Protein AF-A0A2E1DLG4-F1 (afdb_monomer_lite)

Sequence (84 aa):
MRKCNLDLAPEAPWRCPENCSSYERRTVDVNWSHGTLITPATPEEPVGLGEDESIAHLLESVEGIVNAAAPQMQAEVEAERKKK

pLDDT: mean 80.55, std 15.98, range [52.44, 98.5]

Foldseek 3Di:
DQADPPQPDPPPGRDDDPPDPPGDDPPDPVPDDDDDPDDPPDDDDDDDPDPDCPVVVVVVVVVVVCVVCVVVVVVVVVVVVVVD

Structure (mmCIF, N/CA/C/O backbone):
data_AF-A0A2E1DLG4-F1
#
_entry.id   AF-A0A2E1DLG4-F1
#
loop_
_atom_site.group_PDB
_atom_site.id
_atom_site.type_symbol
_atom_site.label_atom_id
_atom_site.label_alt_id
_atom_site.label_comp_id
_atom_site.label_asym_id
_atom_site.label_entity_id
_atom_site.label_seq_id
_atom_site.pdbx_PDB_ins_code
_atom_site.Cartn_x
_atom_site.Cartn_y
_atom_site.Cartn_z
_atom_site.occupancy
_atom_site.B_iso_or_equiv
_atom_site.auth_seq_id
_atom_site.auth_comp_id
_atom_site.auth_asym_id
_atom_site.auth_atom_id
_atom_site.pdbx_PDB_model_num
ATOM 1 N N . MET A 1 1 ? 41.174 5.372 -8.867 1.00 56.97 1 MET A N 1
ATOM 2 C CA . MET A 1 1 ? 40.584 6.307 -7.876 1.00 56.97 1 MET A CA 1
ATOM 3 C C . MET A 1 1 ? 41.150 5.982 -6.489 1.00 56.97 1 MET A C 1
ATOM 5 O O . MET A 1 1 ? 41.242 4.803 -6.181 1.00 56.97 1 MET A O 1
ATOM 9 N N . ARG A 1 2 ? 41.572 6.960 -5.664 1.00 59.44 2 ARG A N 1
ATOM 10 C CA . ARG A 1 2 ? 42.027 6.711 -4.271 1.00 59.44 2 ARG A CA 1
ATOM 11 C C . ARG A 1 2 ? 40.809 6.698 -3.328 1.00 59.44 2 ARG A C 1
ATOM 13 O O . ARG A 1 2 ? 40.477 7.739 -2.763 1.00 59.44 2 ARG A O 1
ATOM 20 N N . LYS A 1 3 ? 40.098 5.568 -3.218 1.00 56.09 3 LYS A N 1
ATOM 21 C CA . LYS A 1 3 ? 38.964 5.428 -2.280 1.00 56.09 3 LYS A CA 1
ATOM 22 C C . LYS A 1 3 ? 39.454 5.046 -0.876 1.00 56.09 3 LYS A C 1
ATOM 24 O O . LYS A 1 3 ? 40.264 4.133 -0.745 1.00 56.09 3 LYS A O 1
ATOM 29 N N . CYS A 1 4 ? 38.946 5.733 0.149 1.00 61.56 4 CYS A N 1
ATOM 30 C CA . CYS A 1 4 ? 39.140 5.377 1.558 1.00 61.56 4 CYS A CA 1
ATOM 31 C C . CYS A 1 4 ? 38.140 4.276 1.939 1.00 61.56 4 CYS A C 1
ATOM 33 O O . CYS A 1 4 ? 36.966 4.419 1.618 1.00 61.56 4 CYS A O 1
ATOM 35 N N . ASN A 1 5 ? 38.571 3.202 2.611 1.00 55.66 5 ASN A N 1
ATOM 36 C CA . ASN A 1 5 ? 37.654 2.178 3.150 1.00 55.66 5 ASN A CA 1
ATOM 37 C C . ASN A 1 5 ? 37.237 2.439 4.607 1.00 55.66 5 ASN A C 1
ATOM 39 O O . ASN A 1 5 ? 36.386 1.722 5.113 1.00 55.66 5 ASN A O 1
ATOM 43 N N . LEU A 1 6 ? 37.871 3.393 5.297 1.00 55.81 6 LEU A N 1
ATOM 44 C CA . LEU A 1 6 ? 37.832 3.486 6.762 1.00 55.81 6 LEU A CA 1
ATOM 45 C C . LEU A 1 6 ? 37.046 4.691 7.309 1.00 55.81 6 LEU A C 1
ATOM 47 O O . LEU A 1 6 ? 37.101 4.922 8.506 1.00 55.81 6 LEU A O 1
ATOM 51 N N . ASP A 1 7 ? 36.357 5.479 6.474 1.00 54.88 7 ASP A N 1
ATOM 52 C CA . ASP A 1 7 ? 35.651 6.710 6.899 1.00 54.88 7 ASP A CA 1
ATOM 53 C C . ASP A 1 7 ? 36.513 7.702 7.718 1.00 54.88 7 ASP A C 1
ATOM 55 O O . ASP A 1 7 ? 36.011 8.548 8.448 1.00 54.88 7 ASP A O 1
ATOM 59 N N . LEU A 1 8 ? 37.842 7.641 7.572 1.00 57.31 8 LEU A N 1
ATOM 60 C CA . LEU A 1 8 ? 38.796 8.489 8.306 1.00 57.31 8 LEU A CA 1
ATOM 61 C C . LEU A 1 8 ? 39.114 9.814 7.593 1.00 57.31 8 LEU A C 1
ATOM 63 O O . LEU A 1 8 ? 39.950 10.586 8.062 1.00 57.31 8 LEU A O 1
ATOM 67 N N . ALA A 1 9 ? 38.515 10.064 6.429 1.00 57.03 9 ALA A N 1
ATOM 68 C CA . ALA A 1 9 ? 38.717 11.306 5.694 1.00 57.03 9 ALA A CA 1
ATOM 69 C C . ALA A 1 9 ? 37.682 12.361 6.131 1.00 57.03 9 ALA A C 1
ATOM 71 O O . ALA A 1 9 ? 36.515 12.007 6.287 1.00 57.03 9 ALA A O 1
ATOM 72 N N . PRO A 1 10 ? 38.055 13.653 6.241 1.00 60.72 10 PRO A N 1
ATOM 73 C CA . PRO A 1 10 ? 37.123 14.726 6.615 1.00 60.72 10 PRO A CA 1
ATOM 74 C C . PRO A 1 10 ? 35.893 14.838 5.699 1.00 60.72 10 PRO A C 1
ATOM 76 O O . PRO A 1 10 ? 34.853 15.323 6.122 1.00 60.72 10 PRO A O 1
ATOM 79 N N . GLU A 1 11 ? 36.017 14.370 4.452 1.00 56.81 11 GLU A N 1
ATOM 80 C CA . GLU A 1 11 ? 34.986 14.424 3.403 1.00 56.81 11 GLU A CA 1
ATOM 81 C C . GLU A 1 11 ? 34.600 13.014 2.919 1.00 56.81 11 GLU A C 1
ATOM 83 O O . GLU A 1 11 ? 34.290 12.785 1.743 1.00 56.81 11 GLU A O 1
ATOM 88 N N . ALA A 1 12 ? 34.705 12.024 3.815 1.00 52.44 12 ALA A N 1
ATOM 89 C CA . ALA A 1 12 ? 34.278 10.656 3.543 1.00 52.44 12 ALA A CA 1
ATOM 90 C C . ALA A 1 12 ? 32.826 10.643 3.014 1.00 52.44 12 ALA A C 1
ATOM 92 O O . ALA A 1 12 ? 31.995 11.413 3.501 1.00 52.44 12 ALA A O 1
ATOM 93 N N . PRO A 1 13 ? 32.507 9.816 1.993 1.00 54.03 13 PRO A N 1
ATOM 94 C CA . PRO A 1 13 ? 33.205 8.577 1.614 1.00 54.03 13 PRO A CA 1
ATOM 95 C C . PRO A 1 13 ? 34.048 8.636 0.317 1.00 54.03 13 PRO A C 1
ATOM 97 O O . PRO A 1 13 ? 34.503 7.596 -0.170 1.00 54.03 13 PRO A O 1
ATOM 100 N N . TRP A 1 14 ? 34.255 9.807 -0.306 1.00 58.09 14 TRP A N 1
ATOM 101 C CA . TRP A 1 14 ? 34.652 9.836 -1.729 1.00 58.09 14 TRP A CA 1
ATOM 102 C C . TRP A 1 14 ? 36.139 10.088 -2.040 1.00 58.09 14 TRP A C 1
ATOM 104 O O . TRP A 1 14 ? 36.555 9.741 -3.151 1.00 58.09 14 TRP A O 1
ATOM 114 N N . ARG A 1 15 ? 36.975 10.617 -1.125 1.00 62.47 15 ARG A N 1
ATOM 115 C CA . ARG A 1 15 ? 38.424 10.831 -1.384 1.00 62.47 15 ARG A CA 1
ATOM 116 C C . ARG A 1 15 ? 39.321 10.689 -0.145 1.00 62.47 15 ARG A C 1
ATOM 118 O O . ARG A 1 15 ? 39.029 11.242 0.906 1.00 62.47 15 ARG A O 1
ATOM 125 N N . CYS A 1 16 ? 40.453 9.992 -0.298 1.00 65.62 16 CYS A N 1
ATOM 126 C CA . CYS A 1 16 ? 41.558 9.992 0.676 1.00 65.62 16 CYS A CA 1
ATOM 127 C C . CYS A 1 16 ? 42.446 11.251 0.542 1.00 65.62 16 CYS A C 1
ATOM 129 O O . CYS A 1 16 ? 42.766 11.621 -0.592 1.00 65.62 16 CYS A O 1
ATOM 131 N N . PRO A 1 17 ? 42.948 11.826 1.655 1.00 72.06 17 PRO A N 1
ATOM 132 C CA . PRO A 1 17 ? 44.023 12.824 1.647 1.00 72.06 17 PRO A CA 1
ATOM 133 C C . PRO A 1 17 ? 45.327 12.297 1.027 1.00 72.06 17 PRO A C 1
ATOM 135 O O . PRO A 1 17 ? 45.581 11.089 1.025 1.00 72.06 17 PRO A O 1
ATOM 138 N N . GLU A 1 18 ? 46.186 13.202 0.546 1.00 73.75 18 GLU A N 1
ATOM 139 C CA . GLU A 1 18 ? 47.427 12.852 -0.166 1.00 73.75 18 GLU A CA 1
ATOM 140 C C . GLU A 1 18 ? 48.393 12.001 0.681 1.00 73.75 18 GLU A C 1
ATOM 142 O O . GLU A 1 18 ? 48.953 11.027 0.166 1.00 73.75 18 GLU A O 1
ATOM 147 N N . ASN A 1 19 ? 48.460 12.292 1.989 1.00 74.62 19 ASN A N 1
ATOM 148 C CA . ASN A 1 19 ? 49.320 11.656 2.997 1.00 74.62 19 ASN A CA 1
ATOM 149 C C . ASN A 1 19 ? 48.535 10.798 4.009 1.00 74.62 19 ASN A C 1
ATOM 151 O O . ASN A 1 19 ? 48.787 10.836 5.212 1.00 74.62 19 ASN A O 1
ATOM 155 N N . CYS A 1 20 ? 47.533 10.053 3.549 1.00 73.44 20 CYS A N 1
ATOM 156 C CA . CYS A 1 20 ? 46.759 9.166 4.416 1.00 73.44 20 CYS A CA 1
ATOM 157 C C . CYS A 1 20 ? 47.579 7.915 4.792 1.00 73.44 20 CYS A C 1
ATOM 159 O O . CYS A 1 20 ? 47.912 7.110 3.924 1.00 73.44 20 CYS A O 1
ATOM 161 N N . SER A 1 21 ? 47.896 7.745 6.080 1.00 73.75 21 SER A N 1
ATOM 162 C CA . SER A 1 21 ? 48.699 6.620 6.593 1.00 73.75 21 SER A CA 1
ATOM 163 C C . SER A 1 21 ? 48.015 5.258 6.449 1.00 73.75 21 SER A C 1
ATOM 165 O O . SER A 1 21 ? 48.692 4.243 6.334 1.00 73.75 21 SER A O 1
ATOM 167 N N . SER A 1 22 ? 46.683 5.234 6.411 1.00 69.88 22 SER A N 1
ATOM 168 C CA . SER A 1 22 ? 45.866 4.037 6.190 1.00 69.88 22 SER A CA 1
ATOM 169 C C . SER A 1 22 ? 45.511 3.808 4.714 1.00 69.88 22 SER A C 1
ATOM 171 O O . SER A 1 22 ? 44.642 2.994 4.401 1.00 69.88 22 SER A O 1
ATOM 173 N N . TYR A 1 23 ? 46.144 4.533 3.783 1.00 69.81 23 TYR A N 1
ATOM 174 C CA . TYR A 1 23 ? 45.885 4.365 2.357 1.00 69.81 23 TYR A CA 1
ATOM 175 C C . TYR A 1 23 ? 46.438 3.034 1.838 1.00 69.81 23 TYR A C 1
ATOM 177 O O . TYR A 1 23 ? 47.647 2.857 1.695 1.00 69.81 23 TYR A O 1
ATOM 185 N N . GLU A 1 24 ? 45.538 2.145 1.430 1.00 69.38 24 GLU A N 1
ATOM 186 C CA . GLU A 1 24 ? 45.874 0.937 0.681 1.00 69.38 24 GLU A CA 1
ATOM 187 C C . GLU A 1 24 ? 45.523 1.112 -0.802 1.00 69.38 24 GLU A C 1
ATOM 189 O O . GLU A 1 24 ? 44.392 1.442 -1.175 1.00 69.38 24 GLU A O 1
ATOM 194 N N . ARG A 1 25 ? 46.503 0.892 -1.686 1.00 65.75 25 ARG A N 1
ATOM 195 C CA . ARG A 1 25 ? 46.297 0.983 -3.136 1.00 65.75 25 ARG A CA 1
ATOM 196 C C . ARG A 1 25 ? 45.503 -0.235 -3.615 1.00 65.75 25 ARG A C 1
ATOM 198 O O . ARG A 1 25 ? 46.066 -1.316 -3.756 1.00 65.75 25 ARG A O 1
ATOM 205 N N . ARG A 1 26 ? 44.224 -0.048 -3.951 1.00 63.56 26 ARG A N 1
ATOM 206 C CA . ARG A 1 26 ? 43.454 -1.047 -4.709 1.00 63.56 26 ARG A CA 1
ATOM 207 C C . ARG A 1 26 ? 43.935 -1.055 -6.158 1.00 63.56 26 ARG A C 1
ATOM 209 O O . ARG A 1 26 ? 43.795 -0.062 -6.866 1.00 63.56 26 ARG A O 1
ATOM 216 N N . THR A 1 27 ? 44.588 -2.142 -6.559 1.00 60.19 27 THR A N 1
ATOM 217 C CA . THR A 1 27 ? 45.262 -2.273 -7.860 1.00 60.19 27 THR A CA 1
ATOM 218 C C . THR A 1 27 ? 44.299 -2.554 -9.005 1.00 60.19 27 THR A C 1
ATOM 220 O O . THR A 1 27 ? 44.613 -2.213 -10.139 1.00 60.19 27 THR A O 1
ATOM 223 N N . VAL A 1 28 ? 43.132 -3.125 -8.717 1.00 60.41 28 VAL A N 1
ATOM 224 C CA . VAL A 1 28 ? 42.107 -3.489 -9.697 1.00 60.41 28 VAL A CA 1
ATOM 225 C C . VAL A 1 28 ? 40.768 -3.645 -8.974 1.00 60.41 28 VAL A C 1
ATOM 227 O O . VAL A 1 28 ? 40.718 -4.190 -7.870 1.00 60.41 28 VAL A O 1
ATOM 230 N N . ASP A 1 29 ? 39.681 -3.191 -9.592 1.00 63.34 29 ASP A N 1
ATOM 231 C CA . ASP A 1 29 ? 38.309 -3.353 -9.091 1.00 63.34 29 ASP A CA 1
ATOM 232 C C . ASP A 1 29 ? 37.813 -4.806 -9.295 1.00 63.34 29 ASP A C 1
ATOM 234 O O . ASP A 1 29 ? 36.735 -5.053 -9.824 1.00 63.34 29 ASP A O 1
ATOM 238 N N . VAL A 1 30 ? 38.616 -5.800 -8.886 1.00 60.41 30 VAL A N 1
ATOM 239 C CA . VAL A 1 30 ? 38.408 -7.248 -9.145 1.00 60.41 30 VAL A CA 1
ATOM 240 C C . VAL A 1 30 ? 37.133 -7.823 -8.547 1.00 60.41 30 VAL A C 1
ATOM 242 O O . VAL A 1 30 ? 36.740 -8.925 -8.908 1.00 60.41 30 VAL A O 1
ATOM 245 N N . ASN A 1 31 ? 36.492 -7.092 -7.639 1.00 57.97 31 ASN A N 1
ATOM 246 C CA . ASN A 1 31 ? 35.277 -7.531 -6.964 1.00 57.97 31 ASN A CA 1
ATOM 247 C C . ASN A 1 31 ? 34.098 -6.576 -7.195 1.00 57.97 31 ASN A C 1
ATOM 249 O O . ASN A 1 31 ? 33.124 -6.613 -6.447 1.00 57.97 31 ASN A O 1
ATOM 253 N N . TRP A 1 32 ? 34.203 -5.666 -8.171 1.00 68.12 32 TRP A N 1
ATOM 254 C CA . TRP A 1 32 ? 33.120 -4.752 -8.525 1.00 68.12 32 TRP A CA 1
ATOM 255 C C . TRP A 1 32 ? 32.455 -5.223 -9.809 1.00 68.12 32 TRP A C 1
ATOM 257 O O . TRP A 1 32 ? 33.085 -5.356 -10.857 1.00 68.12 32 TRP A O 1
ATOM 267 N N . SER A 1 33 ? 31.146 -5.434 -9.730 1.00 76.38 33 SER A N 1
ATOM 268 C CA . SER A 1 33 ? 30.323 -5.580 -10.924 1.00 76.38 33 SER A CA 1
ATOM 269 C C . SER A 1 33 ? 30.023 -4.189 -11.474 1.00 76.38 33 SER A C 1
ATOM 271 O O . SER A 1 33 ? 29.527 -3.326 -10.750 1.00 76.38 33 SER A O 1
ATOM 273 N N . HIS A 1 34 ? 30.331 -3.960 -12.748 1.00 74.81 34 HIS A N 1
ATOM 274 C CA . HIS A 1 34 ? 29.938 -2.732 -13.431 1.00 74.81 34 HIS A CA 1
ATOM 275 C C . HIS A 1 34 ? 28.441 -2.824 -13.742 1.00 74.81 34 HIS A C 1
ATOM 277 O O . HIS A 1 34 ? 28.027 -3.603 -14.597 1.00 74.81 34 HIS A O 1
ATOM 283 N N . GLY A 1 35 ? 27.627 -2.073 -13.002 1.00 75.50 35 GLY A N 1
ATOM 284 C CA . GLY A 1 35 ? 26.202 -1.921 -13.285 1.00 75.50 35 GLY A CA 1
ATOM 285 C C . GLY A 1 35 ? 25.950 -0.845 -14.342 1.00 75.50 35 GLY A C 1
ATOM 286 O O . GLY A 1 35 ? 26.798 0.015 -14.582 1.00 75.50 35 GLY A O 1
ATOM 287 N N . THR A 1 36 ? 24.766 -0.865 -14.949 1.00 77.62 36 THR A N 1
ATOM 288 C CA . THR A 1 36 ? 24.285 0.253 -15.767 1.00 77.62 36 THR A CA 1
ATOM 289 C C . THR A 1 36 ? 23.442 1.183 -14.893 1.00 77.62 36 THR A C 1
ATOM 291 O O . THR A 1 36 ? 22.602 0.712 -14.131 1.00 77.62 36 THR A O 1
ATOM 294 N N . LEU A 1 37 ? 23.661 2.497 -14.988 1.00 77.81 37 LEU A N 1
ATOM 295 C CA . LEU A 1 37 ? 22.789 3.517 -14.376 1.00 77.81 37 LEU A CA 1
ATOM 296 C C . LEU A 1 37 ? 21.651 3.937 -15.318 1.00 77.81 37 LEU A C 1
ATOM 298 O O . LEU A 1 37 ? 20.973 4.933 -15.078 1.00 77.81 37 LEU A O 1
ATOM 302 N N . ILE A 1 38 ? 21.461 3.204 -16.416 1.00 83.06 38 ILE A N 1
ATOM 303 C CA . ILE A 1 38 ? 20.359 3.442 -17.337 1.00 83.06 38 ILE A CA 1
ATOM 304 C C . ILE A 1 38 ? 19.099 2.901 -16.675 1.00 83.06 38 ILE A C 1
ATOM 306 O O . ILE A 1 38 ? 18.853 1.694 -16.674 1.00 83.06 38 ILE A O 1
ATOM 310 N N . THR A 1 39 ? 18.308 3.804 -16.103 1.00 84.12 39 THR A N 1
ATOM 311 C CA . THR A 1 39 ? 16.934 3.496 -15.725 1.00 84.12 39 THR A CA 1
ATOM 312 C C . THR A 1 39 ? 16.200 3.064 -16.997 1.00 84.12 39 THR A C 1
ATOM 314 O O . THR A 1 39 ? 16.198 3.828 -17.968 1.00 84.12 39 THR A O 1
ATOM 317 N N . PRO A 1 40 ? 15.631 1.846 -17.048 1.00 85.56 40 PRO A N 1
ATOM 318 C CA . PRO A 1 40 ? 14.831 1.435 -18.192 1.00 85.56 40 PRO A CA 1
ATOM 319 C C . PRO A 1 40 ? 13.644 2.390 -18.354 1.00 85.56 40 PRO A C 1
ATOM 321 O O . PRO A 1 40 ? 13.259 3.081 -17.407 1.00 85.56 40 PRO A O 1
ATOM 324 N N . ALA A 1 41 ? 13.064 2.436 -19.552 1.00 92.06 41 ALA A N 1
ATOM 325 C CA . ALA A 1 41 ? 11.855 3.218 -19.770 1.00 92.06 41 ALA A CA 1
ATOM 326 C C . ALA A 1 41 ? 10.773 2.798 -18.765 1.00 92.06 41 ALA A C 1
ATOM 328 O O . ALA A 1 41 ? 10.605 1.604 -18.495 1.00 92.06 41 ALA A O 1
ATOM 329 N N 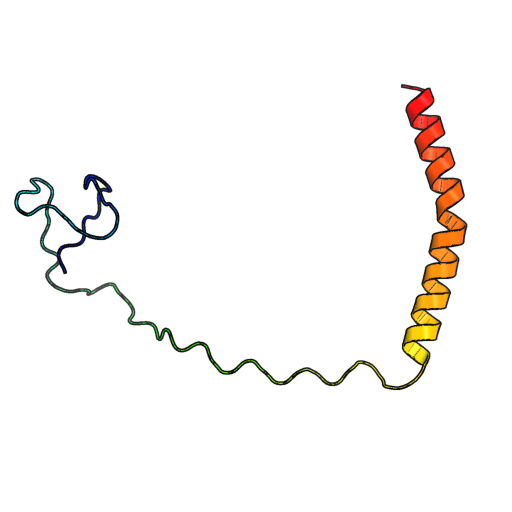. THR A 1 42 ? 10.059 3.781 -18.212 1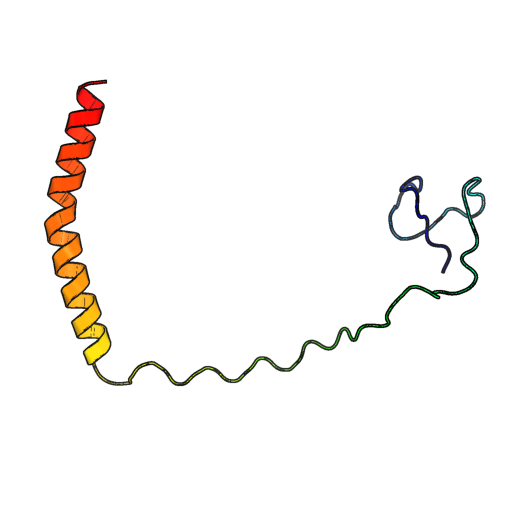.00 92.19 42 THR A N 1
ATOM 330 C CA . THR A 1 42 ? 8.876 3.511 -17.396 1.00 92.19 42 THR A CA 1
ATOM 331 C C . THR A 1 42 ? 7.927 2.635 -18.218 1.00 92.19 42 THR A C 1
ATOM 333 O O . THR A 1 42 ? 7.653 2.992 -19.367 1.00 92.19 42 THR A O 1
ATOM 336 N N . PRO A 1 43 ? 7.468 1.489 -17.682 1.00 93.94 43 PRO A N 1
ATOM 337 C CA . PRO A 1 43 ? 6.488 0.656 -18.366 1.00 93.94 43 PRO A CA 1
ATOM 338 C C . PRO A 1 43 ? 5.238 1.458 -18.730 1.00 93.94 43 PRO A C 1
ATOM 340 O O . PRO A 1 43 ? 4.917 2.444 -18.065 1.00 93.94 43 PRO A O 1
ATOM 343 N N . GLU A 1 44 ? 4.527 1.023 -19.768 1.00 95.12 44 GLU A N 1
ATOM 344 C CA . GLU A 1 44 ? 3.224 1.602 -20.092 1.00 95.12 44 GLU A CA 1
ATOM 345 C C . GLU A 1 44 ? 2.255 1.427 -18.919 1.00 95.12 44 GLU A C 1
ATOM 347 O O . GLU A 1 44 ? 2.315 0.439 -18.177 1.00 95.12 44 GLU A O 1
ATOM 352 N N . GLU A 1 45 ? 1.377 2.413 -18.745 1.00 91.31 45 GLU A N 1
ATOM 353 C CA . GLU A 1 45 ? 0.324 2.341 -17.742 1.00 91.31 45 GLU A CA 1
ATOM 354 C C . GLU A 1 45 ? -0.557 1.113 -18.024 1.00 91.31 45 GLU A C 1
ATOM 356 O O . GLU A 1 45 ? -0.942 0.888 -19.177 1.00 91.31 45 GLU A O 1
ATOM 361 N N . PRO A 1 46 ? -0.854 0.279 -17.011 1.00 89.62 46 PRO A N 1
ATOM 362 C CA . PRO A 1 46 ? -1.745 -0.850 -17.210 1.00 89.62 46 PRO A CA 1
ATOM 363 C C . PRO A 1 46 ? -3.127 -0.355 -17.638 1.00 89.62 46 PRO A C 1
ATOM 365 O O . PRO A 1 46 ? -3.583 0.708 -17.220 1.00 89.62 46 PRO A O 1
ATOM 368 N N . VAL A 1 47 ? -3.822 -1.167 -18.433 1.00 89.56 47 VAL A N 1
ATOM 369 C CA . VAL A 1 47 ? -5.221 -0.896 -18.774 1.00 89.56 47 VAL A CA 1
ATOM 370 C C . VAL A 1 47 ? -6.026 -0.812 -17.473 1.00 89.56 47 VAL A C 1
ATOM 372 O O . VAL A 1 47 ? -5.906 -1.690 -16.612 1.00 89.56 47 VAL A O 1
ATOM 375 N N . GLY A 1 48 ? -6.813 0.256 -17.317 1.00 83.88 48 GLY A N 1
ATOM 376 C CA . GLY A 1 48 ? -7.686 0.442 -16.159 1.00 83.88 48 GLY A CA 1
ATOM 377 C C . GLY A 1 48 ? -8.646 -0.739 -15.963 1.00 83.88 48 GLY A C 1
ATOM 378 O O . GLY A 1 48 ? -8.938 -1.485 -16.895 1.00 83.88 48 GLY A O 1
ATOM 379 N N . LEU A 1 49 ? -9.155 -0.913 -14.738 1.00 84.31 49 LEU A N 1
ATOM 380 C CA . LEU A 1 49 ? -10.022 -2.047 -14.367 1.00 84.31 49 LEU A CA 1
ATOM 381 C C . LEU A 1 49 ? -11.415 -2.029 -15.033 1.00 84.31 49 LEU A C 1
ATOM 383 O O . LEU A 1 49 ? -12.185 -2.970 -14.855 1.00 84.31 49 LEU A O 1
ATOM 387 N N . GLY A 1 50 ? -11.730 -0.980 -15.789 1.00 81.50 50 GLY A N 1
ATOM 388 C CA . GLY A 1 50 ? -12.979 -0.775 -16.514 1.00 81.50 50 GLY A CA 1
ATOM 389 C C . GLY A 1 50 ? -13.183 0.711 -16.812 1.00 81.50 50 GLY A C 1
ATOM 390 O O . GLY A 1 50 ? -12.587 1.560 -16.151 1.00 81.50 50 GLY A O 1
ATOM 391 N N . GLU A 1 51 ? -14.010 1.021 -17.809 1.00 83.62 51 GLU A N 1
ATOM 392 C CA . GLU A 1 51 ? -14.455 2.394 -18.120 1.00 83.62 51 GLU A CA 1
ATOM 393 C C . GLU A 1 51 ? -15.916 2.640 -17.706 1.00 83.62 51 GLU A C 1
ATOM 395 O O . GLU A 1 51 ? -16.442 3.736 -17.883 1.00 83.62 51 GLU A O 1
ATOM 400 N N . ASP A 1 52 ? -16.587 1.610 -17.185 1.00 90.69 52 ASP A N 1
ATOM 401 C CA . ASP A 1 52 ? -17.973 1.681 -16.741 1.00 90.69 52 ASP A CA 1
ATOM 402 C C . ASP A 1 52 ? -18.092 1.980 -15.237 1.00 90.69 52 ASP A C 1
ATOM 404 O O . ASP A 1 52 ? -17.133 1.933 -14.466 1.00 90.69 52 ASP A O 1
ATOM 408 N N . GLU A 1 53 ? -19.316 2.270 -14.804 1.00 93.50 53 GLU A N 1
ATOM 409 C CA . GLU A 1 53 ? -19.625 2.622 -13.416 1.00 93.50 53 GLU A CA 1
ATOM 410 C C . GLU A 1 53 ? -19.572 1.419 -12.451 1.00 93.50 53 GLU A C 1
ATOM 412 O O . GLU A 1 53 ? -19.881 1.566 -11.270 1.00 93.50 53 GLU A O 1
ATOM 417 N N . SER A 1 54 ? -19.203 0.206 -12.89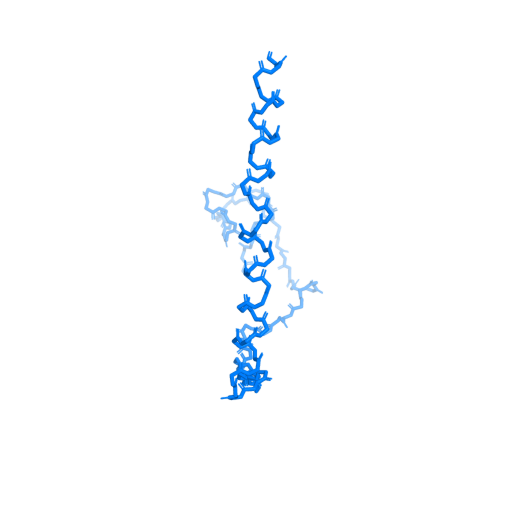1 1.00 92.81 54 SER A N 1
ATOM 418 C CA . SER A 1 54 ? -19.256 -0.989 -12.029 1.00 92.81 54 SER A CA 1
ATOM 419 C C . SER A 1 54 ? -18.321 -0.892 -10.821 1.00 92.81 54 SER A C 1
ATOM 421 O O . SER A 1 54 ? -18.693 -1.283 -9.712 1.00 92.81 54 SER A O 1
ATOM 423 N N . ILE A 1 55 ? -17.130 -0.316 -11.014 1.00 93.62 55 ILE A N 1
ATOM 424 C CA . ILE A 1 55 ? -16.157 -0.082 -9.943 1.00 93.62 55 ILE A CA 1
ATOM 425 C C . ILE A 1 55 ? -16.664 1.002 -8.991 1.00 93.62 55 ILE A C 1
ATOM 427 O O . ILE A 1 55 ? -16.580 0.828 -7.776 1.00 93.62 55 ILE A O 1
ATOM 431 N N . ALA A 1 56 ? -17.242 2.082 -9.522 1.00 93.94 56 ALA A N 1
ATOM 432 C CA . ALA A 1 56 ? -17.834 3.141 -8.710 1.00 93.94 56 ALA A CA 1
ATOM 433 C C . ALA A 1 56 ? -18.981 2.596 -7.844 1.00 93.94 56 ALA A C 1
ATOM 435 O O . ALA A 1 56 ? -18.989 2.798 -6.633 1.00 93.94 56 ALA A O 1
ATOM 436 N N . HIS A 1 57 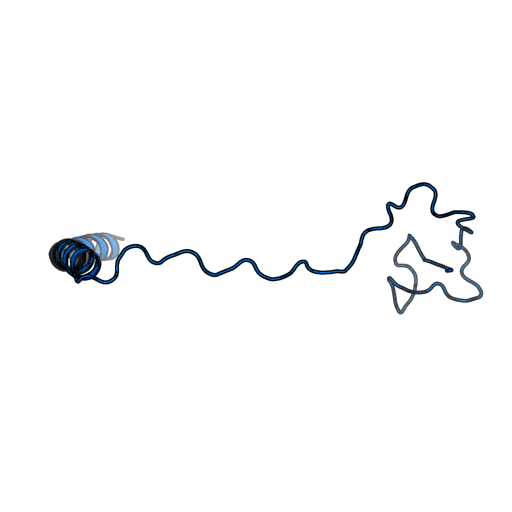? -19.886 1.806 -8.428 1.00 96.19 57 HIS A N 1
ATOM 437 C CA . HIS A 1 57 ? -20.971 1.149 -7.700 1.00 96.19 57 HIS A CA 1
ATOM 438 C C . HIS A 1 57 ? -20.475 0.179 -6.623 1.00 96.19 57 HIS A C 1
ATOM 440 O O . HIS A 1 57 ? -21.049 0.121 -5.533 1.00 96.19 57 HIS A O 1
ATOM 446 N N . LEU A 1 58 ? -19.411 -0.581 -6.903 1.00 95.69 58 LEU A N 1
ATOM 447 C CA . LEU A 1 58 ? -18.805 -1.457 -5.905 1.00 95.69 58 LEU A CA 1
ATOM 448 C C . LEU A 1 58 ? -18.252 -0.643 -4.730 1.00 95.69 58 LEU A C 1
ATOM 450 O O . LEU A 1 58 ? -18.537 -0.974 -3.579 1.00 95.69 58 LEU A O 1
ATOM 454 N N . LEU A 1 59 ? -17.498 0.422 -5.006 1.00 96.56 59 LEU A N 1
ATOM 455 C CA . LEU A 1 59 ? -16.912 1.275 -3.973 1.00 96.56 59 LEU A CA 1
ATOM 456 C C . LEU A 1 59 ? -17.984 1.978 -3.134 1.00 96.56 59 LEU A C 1
ATOM 458 O O . LEU A 1 59 ? -17.885 1.955 -1.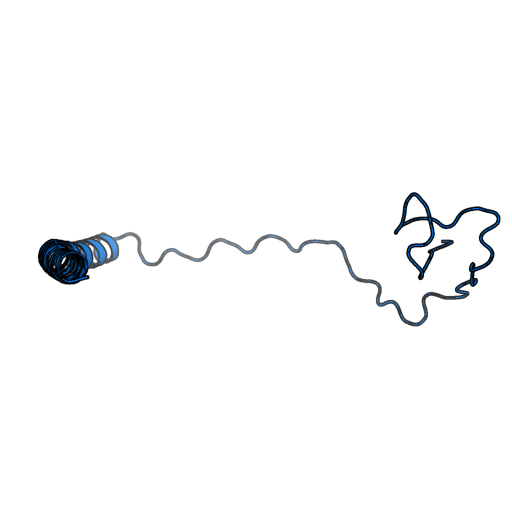912 1.00 96.56 59 LEU A O 1
ATOM 462 N N . GLU A 1 60 ? -19.048 2.478 -3.762 1.00 98.00 60 GLU A N 1
ATOM 463 C CA . GLU A 1 60 ? -20.214 3.052 -3.079 1.00 98.00 60 GLU A CA 1
ATOM 464 C C . GLU A 1 60 ? -20.868 2.032 -2.128 1.00 98.00 60 GLU A C 1
ATOM 466 O O . GLU A 1 60 ? -21.179 2.333 -0.975 1.00 98.00 60 GLU A O 1
ATOM 471 N N . SER A 1 61 ? -21.032 0.779 -2.577 1.00 97.62 61 SER A N 1
ATOM 472 C CA . SER A 1 61 ? -21.614 -0.277 -1.739 1.00 97.62 61 SER A CA 1
ATOM 473 C C . SER A 1 61 ? -20.765 -0.570 -0.497 1.00 97.62 61 SER A C 1
ATOM 475 O O . SER A 1 61 ? -21.300 -0.790 0.592 1.00 97.62 61 SER A O 1
ATOM 477 N N . VAL A 1 62 ? -19.437 -0.534 -0.644 1.00 98.50 62 VAL A N 1
ATOM 478 C CA . VAL A 1 62 ? -18.489 -0.752 0.453 1.00 98.50 62 VAL A CA 1
ATOM 479 C C . VAL A 1 62 ? -18.473 0.451 1.392 1.00 98.50 62 VAL A C 1
ATOM 481 O O . VAL A 1 62 ? -18.503 0.270 2.610 1.00 98.50 62 VAL A O 1
ATOM 484 N N . GLU A 1 63 ? -18.481 1.667 0.849 1.00 98.38 63 GLU A N 1
ATOM 485 C CA . GLU A 1 63 ? -18.581 2.900 1.627 1.00 98.38 63 GLU A CA 1
ATOM 486 C C . GLU A 1 63 ? -19.842 2.900 2.501 1.00 98.38 63 GLU A C 1
ATOM 488 O O . GLU A 1 63 ? -19.759 3.193 3.696 1.00 98.38 63 GLU A O 1
ATOM 493 N N . GLY A 1 64 ? -20.984 2.465 1.960 1.00 98.38 64 GLY A N 1
ATOM 494 C CA . GLY A 1 64 ? -22.222 2.311 2.723 1.00 98.38 64 GLY A CA 1
ATOM 495 C C . GLY A 1 64 ? -22.075 1.391 3.943 1.00 98.38 64 GLY A C 1
ATOM 496 O O . GLY A 1 64 ? -22.546 1.726 5.032 1.00 98.38 64 GLY A O 1
ATOM 497 N N . ILE A 1 65 ? -21.374 0.260 3.800 1.00 98.06 65 ILE A N 1
ATOM 498 C CA . ILE A 1 65 ? -21.117 -0.679 4.907 1.00 98.06 65 ILE A CA 1
ATOM 499 C C . ILE A 1 65 ? -20.223 -0.033 5.972 1.00 98.06 65 ILE A C 1
ATOM 501 O O . ILE A 1 65 ? -20.525 -0.108 7.166 1.00 98.06 65 ILE A O 1
ATOM 505 N N . VAL A 1 66 ? -19.131 0.609 5.552 1.00 98.19 66 VAL A N 1
ATOM 506 C CA . VAL A 1 66 ? -18.181 1.254 6.470 1.00 98.19 66 VAL A CA 1
ATOM 507 C C . VAL A 1 66 ? -18.857 2.391 7.234 1.00 98.19 66 VAL A C 1
ATOM 509 O O . VAL A 1 66 ? -18.747 2.456 8.459 1.00 98.19 66 VAL A O 1
ATOM 512 N N . ASN A 1 67 ? -19.614 3.241 6.540 1.00 98.06 67 ASN A N 1
ATOM 513 C CA . ASN A 1 67 ? -20.329 4.366 7.139 1.00 98.06 67 ASN A CA 1
ATOM 514 C C . ASN A 1 67 ? -21.422 3.910 8.115 1.00 98.06 67 ASN A C 1
ATOM 516 O O . ASN A 1 67 ? -21.644 4.569 9.131 1.00 98.06 67 ASN A O 1
ATOM 520 N N . ALA A 1 68 ? -22.066 2.767 7.863 1.00 98.12 68 ALA A N 1
ATOM 521 C CA . ALA A 1 68 ? -23.028 2.183 8.794 1.00 98.12 68 ALA A CA 1
ATOM 522 C C . ALA A 1 68 ? -22.359 1.638 10.071 1.00 98.12 68 ALA A C 1
ATOM 524 O O . ALA A 1 68 ? -22.899 1.799 11.166 1.00 98.12 68 ALA A O 1
ATOM 525 N N . ALA A 1 69 ? -21.183 1.014 9.952 1.00 98.00 69 ALA A N 1
ATOM 526 C CA . ALA A 1 69 ? -20.467 0.431 11.089 1.00 98.00 69 ALA A CA 1
ATOM 527 C C . ALA A 1 69 ? -19.715 1.473 11.941 1.00 98.00 69 ALA A C 1
ATOM 529 O O . ALA A 1 69 ? -19.578 1.307 13.157 1.00 98.00 69 ALA A O 1
ATOM 530 N N . ALA A 1 70 ? -19.223 2.553 11.324 1.00 98.06 70 ALA A N 1
ATOM 531 C CA . ALA A 1 70 ? -18.311 3.502 11.962 1.00 98.06 70 ALA A CA 1
ATOM 532 C C . ALA A 1 70 ? -18.839 4.139 13.269 1.00 98.06 70 ALA A C 1
ATOM 534 O O . ALA A 1 70 ? -18.083 4.147 14.246 1.00 98.06 70 ALA A O 1
ATOM 535 N N . PRO A 1 71 ? -20.098 4.622 13.371 1.00 98.38 71 PRO A N 1
ATOM 536 C CA . PRO A 1 71 ? -20.598 5.239 14.602 1.00 98.38 71 PRO A CA 1
ATOM 537 C C . PRO A 1 71 ? -20.622 4.272 15.791 1.00 98.38 71 PRO A C 1
ATOM 539 O O . PRO A 1 71 ? -20.295 4.659 16.913 1.00 98.38 71 PRO A O 1
ATOM 542 N N . GLN A 1 72 ? -20.972 3.005 15.545 1.00 97.81 72 GLN A N 1
ATOM 543 C CA . GLN A 1 72 ? -21.004 1.981 16.587 1.00 97.81 72 GLN A CA 1
ATOM 544 C C . GLN A 1 72 ? -19.595 1.707 17.119 1.00 97.81 72 GLN A C 1
ATOM 546 O O . GLN A 1 72 ? -19.373 1.762 18.328 1.00 97.81 72 GLN A O 1
ATOM 551 N N . MET A 1 73 ? -18.629 1.470 16.227 1.00 97.69 73 MET A N 1
ATOM 552 C CA . MET A 1 73 ? -17.248 1.202 16.639 1.00 97.69 73 MET A CA 1
ATOM 553 C C . MET A 1 73 ? -16.632 2.385 17.396 1.00 97.69 73 MET A C 1
ATOM 555 O O . MET A 1 73 ? -15.915 2.188 18.376 1.00 97.69 73 MET A O 1
ATOM 559 N N . GLN A 1 74 ? -16.931 3.621 16.982 1.00 97.94 74 GLN A N 1
ATOM 560 C CA . GLN A 1 74 ? -16.495 4.815 17.710 1.00 97.94 74 GLN A CA 1
ATOM 561 C C . GLN A 1 74 ? -17.069 4.852 19.130 1.00 97.94 74 GLN A C 1
ATOM 563 O O . GLN A 1 74 ? -16.315 5.057 20.083 1.00 97.94 74 GLN A O 1
ATOM 568 N N . ALA A 1 75 ? -18.369 4.589 19.289 1.00 98.00 75 ALA A N 1
ATOM 569 C CA . ALA A 1 75 ? -19.012 4.555 20.600 1.00 98.00 75 ALA A CA 1
ATOM 570 C C . ALA A 1 75 ? -18.408 3.480 21.521 1.00 98.00 75 ALA A C 1
ATOM 572 O O . ALA A 1 75 ? -18.187 3.735 22.707 1.00 98.00 75 ALA A O 1
ATOM 573 N N . GLU A 1 76 ? -18.094 2.299 20.981 1.00 97.62 76 GLU A N 1
ATOM 574 C CA . GLU A 1 76 ? -17.428 1.218 21.717 1.00 97.62 76 GLU A CA 1
ATOM 575 C C . GLU A 1 76 ? -16.033 1.638 22.205 1.00 97.62 76 GLU A C 1
ATOM 577 O O . GLU A 1 76 ? -15.724 1.513 23.393 1.00 97.62 76 GLU A O 1
ATOM 582 N N . VAL A 1 77 ? -15.206 2.214 21.324 1.00 97.88 77 VAL A N 1
ATOM 583 C CA . VAL A 1 77 ? -13.859 2.692 21.680 1.00 97.88 77 VAL A CA 1
ATOM 584 C C . VAL A 1 77 ? -13.918 3.803 22.730 1.00 97.88 77 VAL A C 1
ATOM 586 O O . VAL A 1 77 ? -13.127 3.813 23.676 1.00 97.88 77 VAL A O 1
ATOM 589 N N . GLU A 1 78 ? -14.852 4.745 22.603 1.00 97.88 78 GLU A N 1
ATOM 590 C CA . GLU A 1 78 ? -15.046 5.803 23.597 1.00 97.88 78 GLU A CA 1
ATOM 591 C C . GLU A 1 78 ? -15.478 5.260 24.960 1.00 97.88 78 GLU A C 1
ATOM 593 O O . GLU A 1 78 ? -15.001 5.743 25.991 1.00 97.88 78 GLU A O 1
ATOM 598 N N . ALA A 1 79 ? -16.362 4.260 24.981 1.00 97.56 79 ALA A N 1
ATOM 599 C CA . ALA A 1 79 ? -16.786 3.608 26.211 1.00 97.56 79 ALA A CA 1
ATOM 600 C C . ALA A 1 79 ? -15.608 2.922 26.916 1.00 97.56 79 ALA A C 1
ATOM 602 O O . ALA A 1 79 ? -15.460 3.075 28.128 1.00 97.56 79 ALA A O 1
ATOM 603 N N . GLU A 1 80 ? -14.734 2.236 26.177 1.00 96.56 80 GLU A N 1
ATOM 604 C CA . GLU A 1 80 ? -13.524 1.623 26.739 1.00 96.56 80 GLU A CA 1
ATOM 605 C C . GLU A 1 80 ? -12.540 2.667 27.277 1.00 96.56 80 GLU A C 1
ATOM 607 O O . GLU A 1 80 ? -12.004 2.514 28.375 1.00 96.56 80 GLU A O 1
ATOM 612 N N . ARG A 1 81 ? -12.350 3.786 26.567 1.00 95.38 81 ARG A N 1
ATOM 613 C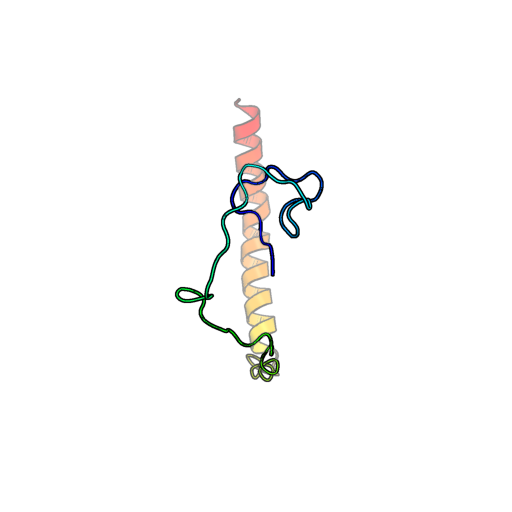 CA . ARG A 1 81 ? -11.480 4.879 27.032 1.00 95.38 81 ARG A CA 1
ATOM 614 C C . ARG A 1 81 ? -11.957 5.519 28.332 1.00 95.38 81 ARG A C 1
ATOM 616 O O . ARG A 1 81 ? -11.119 5.966 29.100 1.00 95.38 81 ARG A O 1
ATOM 623 N N . LYS A 1 82 ? -13.270 5.577 28.576 1.00 93.88 82 LYS A N 1
ATOM 624 C CA . LYS A 1 82 ? -13.851 6.130 29.815 1.00 93.88 82 LYS A CA 1
ATOM 625 C C . LYS A 1 82 ? -13.719 5.193 31.019 1.00 93.88 82 LYS A C 1
ATOM 627 O O . LYS A 1 82 ? -13.875 5.649 32.146 1.00 93.88 82 LYS A O 1
ATOM 632 N N . LYS A 1 83 ? -13.482 3.897 30.792 1.00 89.25 83 LYS A N 1
ATOM 633 C CA . LYS A 1 83 ? -13.296 2.893 31.853 1.00 89.25 83 LYS A CA 1
ATOM 634 C C . LYS A 1 83 ? -11.853 2.820 32.366 1.00 89.25 83 LYS A C 1
ATOM 636 O O . LYS A 1 83 ? -11.627 2.192 33.398 1.00 89.25 83 LYS A O 1
ATOM 641 N N . LYS A 1 84 ? -10.900 3.410 31.640 1.00 64.56 84 LYS A N 1
ATOM 642 C CA . LYS A 1 84 ? -9.475 3.469 31.981 1.00 64.56 84 LYS A CA 1
ATOM 643 C C . LYS A 1 84 ? -9.138 4.774 32.691 1.00 64.56 84 LYS A C 1
ATOM 645 O O . LYS A 1 84 ? -8.296 4.712 33.612 1.00 64.56 84 LYS A O 1
#

Radius of gyration: 30.48 Å; chains: 1; bounding box: 72×22×52 Å

Secondary structure (DSSP, 8-state):
----SSS-STTTTS---TT-TT-------TT-------PPPPPPPPPPS-SSTHHHHHHHHHHHHHHHHHHHHHHHHHHHHHH-